Protein AF-A0AAU4TWZ3-F1 (afdb_monomer)

Secondary structure (DSSP, 8-state):
--HHHHHHHHHHHHHHHTTSEEEEETTEEEE--S--TTTSTTS--

Radius of gyration: 13.72 Å; Cα contacts (8 Å, |Δi|>4): 24; chains: 1; bou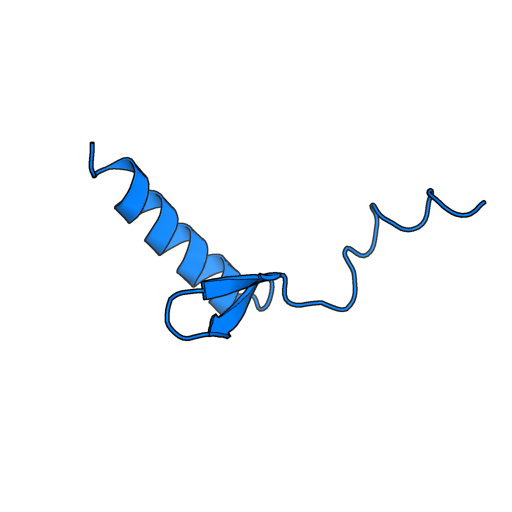nding box: 30×21×39 Å

Solvent-accessible surface area (backbone atoms only — not comparable to full-atom values): 2965 Å² total; per-residue (Å²): 143,57,74,70,53,58,60,48,51,57,51,49,50,58,32,38,79,69,54,52,27,38,74,78,44,98,94,39,76,40,75,41,76,92,59,74,82,81,79,64,80,73,80,80,120

Mean predicted aligned error: 10.56 Å

Structure (mmCIF, N/CA/C/O backbone):
data_AF-A0AAU4TWZ3-F1
#
_entry.id   AF-A0AAU4TWZ3-F1
#
loop_
_atom_site.group_PDB
_atom_site.id
_atom_site.type_symbol
_atom_site.label_atom_id
_ato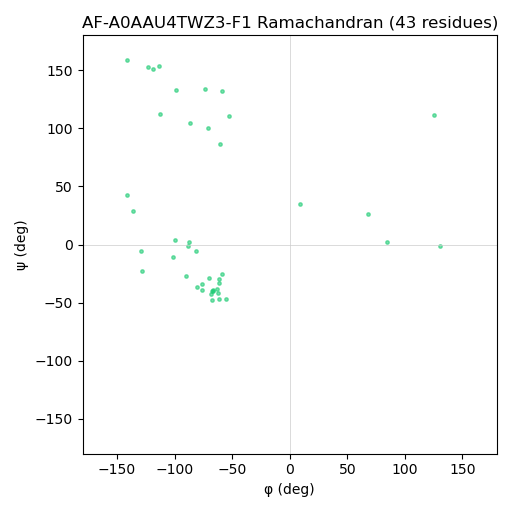m_site.label_alt_id
_atom_site.label_comp_id
_atom_site.label_asym_id
_atom_site.label_entity_id
_atom_site.label_seq_id
_atom_site.pdbx_PDB_ins_code
_atom_site.Cartn_x
_atom_site.Cartn_y
_atom_site.Cartn_z
_atom_site.occupancy
_atom_site.B_iso_or_equiv
_atom_site.auth_seq_id
_atom_site.auth_comp_id
_atom_site.auth_asym_id
_atom_site.auth_atom_id
_atom_site.pdbx_PDB_model_num
ATOM 1 N N . MET A 1 1 ? 20.567 4.987 6.471 1.00 48.34 1 MET A N 1
ATOM 2 C CA . MET A 1 1 ? 19.735 5.421 5.321 1.00 48.34 1 MET A CA 1
ATOM 3 C C . MET A 1 1 ? 18.306 4.891 5.478 1.00 48.34 1 MET A C 1
ATOM 5 O O . MET A 1 1 ? 17.874 4.036 4.724 1.00 48.34 1 MET A O 1
ATOM 9 N N . THR A 1 2 ? 17.571 5.383 6.478 1.00 52.59 2 THR A N 1
ATOM 10 C CA . THR A 1 2 ? 16.227 4.880 6.854 1.00 52.59 2 THR A CA 1
ATOM 11 C C . THR A 1 2 ? 15.185 5.999 6.944 1.00 52.59 2 THR A C 1
ATOM 13 O O . THR A 1 2 ? 14.012 5.760 6.679 1.00 52.59 2 THR A O 1
ATOM 16 N N . ALA A 1 3 ? 15.618 7.250 7.151 1.00 55.19 3 ALA A N 1
ATOM 17 C CA . ALA A 1 3 ? 14.754 8.435 7.207 1.00 55.19 3 ALA A CA 1
ATOM 18 C C . ALA A 1 3 ? 13.925 8.682 5.928 1.00 55.19 3 ALA A C 1
ATOM 20 O O . ALA A 1 3 ? 12.848 9.270 5.979 1.00 55.19 3 ALA A O 1
ATOM 21 N N . LYS A 1 4 ? 14.391 8.202 4.767 1.00 56.47 4 LYS A N 1
ATOM 22 C CA . LYS A 1 4 ? 13.654 8.331 3.501 1.00 56.47 4 LYS A CA 1
ATOM 23 C C . LYS A 1 4 ? 12.400 7.448 3.480 1.00 56.47 4 LYS A C 1
ATOM 25 O O . LYS A 1 4 ? 11.422 7.820 2.851 1.00 56.47 4 LYS A O 1
ATOM 30 N N . ILE A 1 5 ? 12.406 6.321 4.200 1.00 60.06 5 ILE A N 1
ATOM 31 C CA . ILE A 1 5 ? 11.319 5.331 4.181 1.00 60.06 5 ILE A CA 1
ATOM 32 C C . ILE A 1 5 ? 10.152 5.754 5.079 1.00 60.06 5 ILE A C 1
ATOM 34 O O . ILE A 1 5 ? 8.999 5.557 4.700 1.00 60.06 5 ILE A O 1
ATOM 38 N N . GLU A 1 6 ? 10.414 6.381 6.229 1.00 60.41 6 GLU A N 1
ATOM 39 C CA . GLU A 1 6 ? 9.349 6.831 7.141 1.00 60.41 6 GLU A CA 1
ATOM 40 C C . GLU A 1 6 ? 8.523 7.979 6.547 1.00 60.41 6 GLU A C 1
ATOM 42 O O . GLU A 1 6 ? 7.289 7.925 6.559 1.00 60.41 6 GLU A O 1
ATOM 47 N N . GLY A 1 7 ? 9.181 8.952 5.903 1.00 67.50 7 GLY A N 1
ATOM 48 C CA . GLY A 1 7 ? 8.490 10.006 5.152 1.00 67.50 7 GLY A CA 1
ATOM 49 C C . GLY A 1 7 ? 7.683 9.451 3.972 1.00 67.50 7 GLY A C 1
ATOM 50 O O . GLY A 1 7 ? 6.556 9.883 3.713 1.00 67.50 7 GLY A O 1
ATOM 51 N N . THR A 1 8 ? 8.216 8.435 3.288 1.00 71.88 8 THR A N 1
ATOM 52 C CA . THR A 1 8 ? 7.502 7.746 2.208 1.00 71.88 8 THR A CA 1
ATOM 53 C C . THR A 1 8 ? 6.301 6.960 2.733 1.00 71.88 8 THR A C 1
ATOM 55 O O . THR A 1 8 ? 5.242 7.026 2.116 1.00 71.88 8 THR A O 1
ATOM 58 N N . A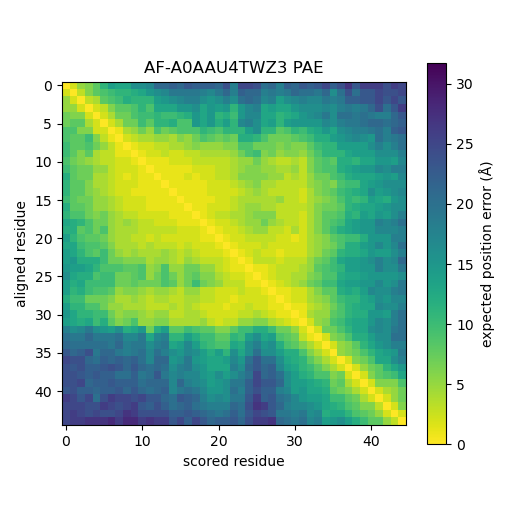RG A 1 9 ? 6.394 6.288 3.886 1.00 76.12 9 ARG A N 1
ATOM 59 C CA . ARG A 1 9 ? 5.285 5.513 4.469 1.00 76.12 9 ARG A CA 1
ATOM 60 C C . ARG A 1 9 ? 4.123 6.403 4.919 1.00 76.12 9 ARG A C 1
ATOM 62 O O . ARG A 1 9 ? 2.972 6.057 4.657 1.00 76.12 9 ARG A O 1
ATOM 69 N N . GLY A 1 10 ? 4.402 7.562 5.519 1.00 82.31 10 GLY A N 1
ATOM 70 C CA . GLY A 1 10 ? 3.363 8.550 5.841 1.00 82.31 10 GLY A CA 1
ATOM 71 C C . GLY A 1 10 ? 2.655 9.080 4.588 1.00 82.31 10 GLY A C 1
ATOM 72 O O . GLY A 1 10 ? 1.426 9.161 4.539 1.00 82.31 10 GLY A O 1
ATOM 73 N N . LYS A 1 11 ? 3.421 9.357 3.527 1.00 81.62 11 LYS A N 1
ATOM 74 C CA . LYS A 1 11 ? 2.871 9.796 2.238 1.00 81.62 11 LYS A CA 1
ATOM 75 C C . LYS A 1 11 ? 2.047 8.702 1.550 1.00 81.62 11 LYS A C 1
ATOM 77 O O . LYS A 1 11 ? 0.995 9.011 1.000 1.00 81.62 11 LYS A O 1
ATOM 82 N N . LEU A 1 12 ? 2.489 7.444 1.612 1.00 81.88 12 LEU A N 1
ATOM 83 C CA . LEU A 1 12 ? 1.763 6.290 1.070 1.00 81.88 12 LEU A CA 1
ATOM 84 C C . LEU A 1 12 ? 0.404 6.115 1.751 1.00 81.88 12 LEU A C 1
ATOM 86 O O . LEU A 1 12 ? -0.598 6.020 1.048 1.00 81.88 12 LEU A O 1
ATOM 90 N N . LYS A 1 13 ? 0.346 6.179 3.090 1.00 82.56 13 LYS A N 1
ATOM 91 C CA . LYS A 1 13 ? -0.929 6.146 3.831 1.00 82.56 13 LYS A CA 1
ATOM 92 C C . LYS A 1 13 ? -1.892 7.234 3.358 1.00 82.56 13 LYS A C 1
ATOM 94 O O . LYS A 1 13 ? -3.026 6.929 3.014 1.00 82.56 13 LYS A O 1
ATOM 99 N N . ARG A 1 14 ? -1.416 8.475 3.216 1.00 86.06 14 ARG A N 1
ATOM 100 C CA . ARG A 1 14 ? -2.243 9.587 2.716 1.00 86.06 14 ARG A CA 1
ATOM 101 C C . ARG A 1 14 ? -2.760 9.357 1.291 1.00 86.06 14 ARG A C 1
ATOM 103 O O . ARG A 1 14 ? -3.836 9.836 0.948 1.00 86.06 14 ARG A O 1
ATOM 110 N N . LEU A 1 15 ? -1.994 8.683 0.434 1.00 85.56 15 LEU A N 1
ATOM 111 C CA . L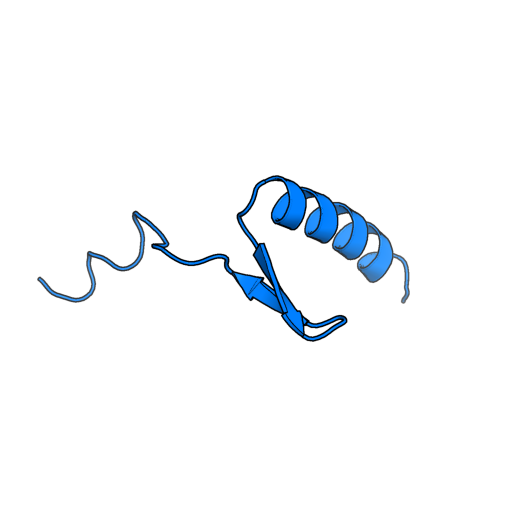EU A 1 15 ? -2.425 8.359 -0.928 1.00 85.56 15 LEU A CA 1
ATOM 112 C C . LEU A 1 15 ? -3.438 7.203 -0.957 1.00 85.56 15 LEU A C 1
ATOM 114 O O . LEU A 1 15 ? -4.357 7.252 -1.770 1.00 85.56 15 LEU A O 1
ATOM 118 N N . LEU A 1 16 ? -3.313 6.225 -0.057 1.00 84.31 16 LEU A N 1
ATOM 119 C CA . LEU A 1 16 ? -4.284 5.137 0.124 1.00 84.31 16 LEU A CA 1
ATOM 120 C C . LEU A 1 16 ? -5.615 5.657 0.668 1.00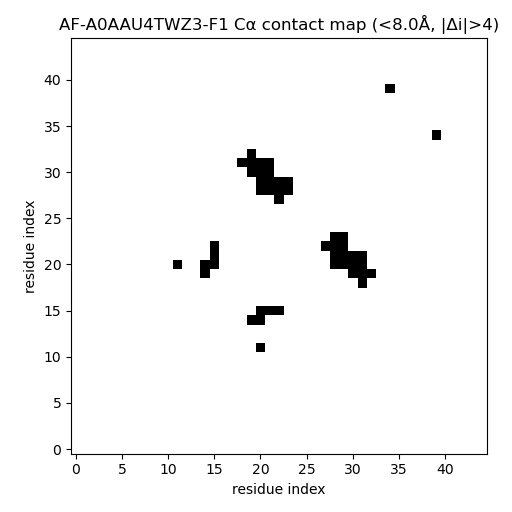 84.31 16 LEU A C 1
ATOM 122 O O . LEU A 1 16 ? -6.657 5.381 0.089 1.00 84.31 16 LEU A O 1
ATOM 126 N N . GLU A 1 17 ? -5.582 6.487 1.716 1.00 85.69 17 GLU A N 1
ATOM 127 C CA . GLU A 1 17 ? -6.794 7.090 2.296 1.00 85.69 17 GLU A CA 1
ATOM 128 C C . GLU A 1 17 ? -7.542 7.982 1.298 1.00 85.69 17 GLU A C 1
ATOM 130 O O . GLU A 1 17 ? -8.761 8.101 1.353 1.00 85.69 17 GLU A O 1
ATOM 135 N N . ARG A 1 18 ? -6.825 8.600 0.351 1.00 84.00 18 ARG A N 1
ATOM 136 C CA . ARG A 1 18 ? -7.436 9.393 -0.725 1.00 84.00 18 ARG A CA 1
ATOM 137 C C . ARG A 1 18 ? -7.952 8.539 -1.888 1.00 84.00 18 ARG A C 1
ATOM 139 O O . ARG A 1 18 ? -8.511 9.110 -2.820 1.00 84.00 18 ARG A O 1
ATOM 146 N N . GLY A 1 19 ? -7.711 7.227 -1.886 1.00 82.75 19 GLY A N 1
ATOM 147 C CA . GLY A 1 19 ? -8.053 6.333 -2.994 1.00 82.75 19 GLY A CA 1
ATOM 148 C C . GLY A 1 19 ? -7.228 6.582 -4.258 1.00 82.75 19 GLY A C 1
ATOM 149 O O . GLY A 1 19 ? -7.714 6.345 -5.354 1.00 82.75 19 GLY A O 1
ATOM 150 N N . TRP A 1 20 ? -6.008 7.117 -4.125 1.00 84.06 20 TRP A N 1
ATOM 151 C CA . TRP A 1 20 ? -5.060 7.297 -5.240 1.00 84.06 20 TRP A CA 1
ATOM 152 C C . TRP A 1 20 ? -4.162 6.077 -5.421 1.00 84.06 20 TRP A C 1
ATOM 154 O O . TRP A 1 20 ? -3.668 5.819 -6.517 1.00 84.06 20 TRP A O 1
ATOM 164 N N . LEU A 1 21 ? -3.929 5.344 -4.335 1.00 85.94 21 LEU A N 1
ATOM 165 C CA . LEU A 1 21 ? -3.274 4.048 -4.339 1.00 85.94 21 LEU A CA 1
ATOM 166 C C . LEU A 1 21 ? -4.246 3.010 -3.782 1.00 85.94 21 LEU A C 1
ATOM 168 O O . LEU A 1 21 ? -5.084 3.326 -2.941 1.00 85.94 21 LEU A O 1
ATOM 172 N N . ILE A 1 22 ? -4.085 1.780 -4.238 1.00 85.88 22 ILE A N 1
ATOM 173 C CA . ILE A 1 22 ? -4.618 0.566 -3.640 1.00 85.88 22 ILE A CA 1
ATOM 174 C C . ILE A 1 22 ? -3.453 -0.280 -3.136 1.00 85.88 22 ILE A C 1
ATOM 176 O O . ILE A 1 22 ? -2.327 -0.193 -3.634 1.00 85.88 22 ILE A O 1
ATOM 180 N N . GLU A 1 23 ? -3.720 -1.093 -2.128 1.00 83.44 23 GLU A N 1
ATOM 181 C CA . GLU A 1 23 ? -2.819 -2.166 -1.735 1.00 83.44 23 GLU A CA 1
ATOM 182 C C . GLU A 1 23 ? -3.168 -3.395 -2.578 1.00 83.44 23 GLU A C 1
ATOM 184 O O . GLU A 1 23 ? -4.213 -4.006 -2.382 1.00 83.44 23 GLU A O 1
ATOM 189 N N . ASP A 1 24 ? -2.328 -3.689 -3.571 1.00 78.94 24 ASP A N 1
ATOM 190 C CA . ASP A 1 24 ? -2.507 -4.825 -4.487 1.00 78.94 24 ASP A CA 1
ATOM 191 C C . ASP A 1 24 ? -2.124 -6.145 -3.798 1.00 78.94 24 ASP A C 1
ATOM 193 O O . ASP A 1 24 ? -2.801 -7.162 -3.918 1.00 78.94 24 ASP A O 1
ATOM 197 N N . GLN A 1 25 ? -1.058 -6.100 -2.996 1.00 78.56 25 GLN A N 1
ATOM 198 C CA . GLN A 1 25 ? -0.608 -7.185 -2.125 1.00 78.56 25 GLN A CA 1
ATOM 199 C C . GLN A 1 25 ? -0.119 -6.591 -0.799 1.00 78.56 25 GLN A C 1
ATOM 201 O O . GLN A 1 25 ? 0.280 -5.425 -0.784 1.00 78.56 25 GLN A O 1
ATOM 206 N N . PRO A 1 26 ? -0.062 -7.362 0.302 1.00 76.75 26 PRO A N 1
ATOM 207 C CA . PRO A 1 26 ? 0.468 -6.880 1.576 1.00 76.75 26 PRO A CA 1
ATOM 208 C C . PRO A 1 26 ? 1.870 -6.277 1.426 1.00 76.75 26 PRO A C 1
ATOM 210 O O . PRO A 1 26 ? 2.846 -6.974 1.152 1.00 76.75 26 PRO A O 1
ATOM 213 N N . GLY A 1 27 ? 1.967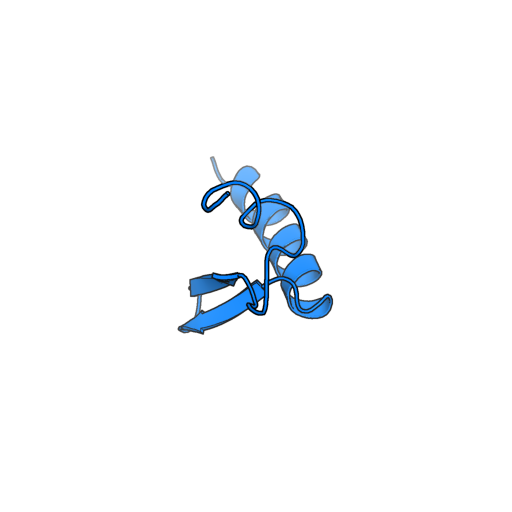 -4.953 1.586 1.00 77.81 27 GLY A N 1
ATOM 214 C CA . GLY A 1 27 ? 3.209 -4.188 1.403 1.00 77.81 27 GLY A CA 1
ATOM 215 C C . GLY A 1 27 ? 3.533 -3.760 -0.038 1.00 77.81 27 GLY A C 1
ATOM 216 O O . GLY A 1 27 ? 4.558 -3.107 -0.256 1.00 77.81 27 GLY A O 1
ATOM 217 N N . ARG A 1 28 ? 2.669 -4.067 -1.013 1.00 79.56 28 ARG A N 1
ATOM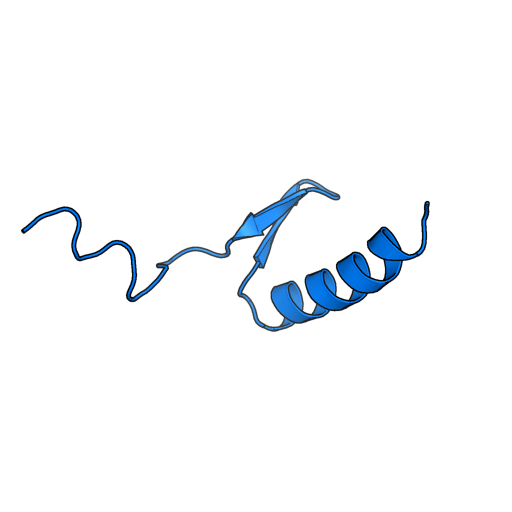 218 C CA . ARG A 1 28 ? 2.764 -3.628 -2.410 1.00 79.56 28 ARG A CA 1
ATOM 219 C C . ARG A 1 28 ? 1.620 -2.675 -2.741 1.00 79.56 28 ARG A C 1
ATOM 221 O O . ARG A 1 28 ? 0.460 -3.059 -2.830 1.00 79.56 28 ARG A O 1
ATOM 228 N N . PHE A 1 29 ? 1.980 -1.420 -2.980 1.00 81.88 29 PHE A N 1
ATOM 229 C CA . PHE A 1 29 ? 1.029 -0.384 -3.362 1.00 81.88 29 PHE A CA 1
ATOM 230 C C . PHE A 1 29 ? 1.043 -0.182 -4.874 1.00 81.88 29 PHE A C 1
ATOM 232 O O . PHE A 1 29 ? 2.113 -0.051 -5.476 1.00 81.88 29 PHE A O 1
ATOM 239 N N . ALA A 1 30 ? -0.142 -0.132 -5.467 1.00 82.56 30 ALA A N 1
ATOM 240 C CA . ALA A 1 30 ? -0.363 0.148 -6.876 1.00 82.56 30 ALA A CA 1
ATOM 241 C C . ALA A 1 30 ? -1.291 1.364 -7.019 1.00 82.56 30 ALA A C 1
ATOM 243 O O . ALA A 1 30 ? -2.068 1.649 -6.111 1.00 82.56 30 ALA A O 1
ATOM 244 N N . PRO A 1 31 ? -1.213 2.134 -8.111 1.00 81.88 31 PRO A N 1
ATOM 245 C CA . PRO A 1 31 ? -2.173 3.201 -8.368 1.00 81.88 31 PRO A CA 1
ATOM 246 C C . PRO A 1 31 ? -3.602 2.657 -8.454 1.00 81.88 31 PRO A C 1
ATOM 248 O O . PRO A 1 31 ? -3.868 1.684 -9.154 1.00 81.88 31 PRO A O 1
ATOM 251 N N . ALA A 1 32 ? -4.519 3.313 -7.744 1.00 80.44 32 ALA A N 1
ATOM 252 C CA . ALA A 1 32 ? -5.946 3.040 -7.814 1.00 80.44 32 ALA A CA 1
ATOM 253 C C . ALA A 1 32 ? -6.454 3.525 -9.179 1.00 80.44 32 ALA A C 1
ATOM 255 O O . ALA A 1 32 ? -6.590 4.725 -9.416 1.00 80.44 32 ALA A O 1
ATOM 256 N N . HIS A 1 33 ? -6.639 2.621 -10.134 1.00 69.75 33 HIS A N 1
ATOM 257 C CA . HIS A 1 33 ? -7.128 2.995 -11.459 1.00 69.75 33 HIS A CA 1
ATOM 258 C C . HIS A 1 33 ? -8.630 3.333 -11.394 1.00 69.75 33 HIS A C 1
ATOM 260 O O . HIS A 1 33 ? -9.392 2.612 -10.751 1.00 69.75 33 HIS A O 1
ATOM 266 N N . PRO A 1 34 ? -9.061 4.445 -12.016 1.00 58.25 34 PRO A N 1
ATOM 267 C CA . PRO A 1 34 ? -9.748 4.313 -13.309 1.00 58.25 34 PRO A CA 1
ATOM 268 C C . PRO A 1 34 ? -9.277 5.348 -14.355 1.00 58.25 34 PRO A C 1
ATOM 270 O O . PRO A 1 34 ? -10.025 5.778 -15.224 1.00 58.25 34 PRO A O 1
ATOM 273 N N . GLY A 1 35 ? -8.024 5.789 -14.239 1.00 54.50 35 GLY A N 1
ATOM 274 C CA . GLY A 1 35 ? -7.423 6.887 -14.993 1.00 54.50 35 GLY A CA 1
ATOM 275 C C . GLY A 1 35 ? -6.859 7.870 -13.980 1.00 54.50 35 GLY A C 1
ATOM 276 O O . GLY A 1 35 ? -7.583 8.561 -13.275 1.00 54.50 35 GLY A O 1
ATOM 277 N N . TRP A 1 36 ? -5.554 8.039 -13.859 1.00 54.50 36 TRP A N 1
ATOM 278 C CA . TRP A 1 36 ? -4.783 8.913 -14.750 1.00 54.50 36 TRP A CA 1
ATOM 279 C C . TRP A 1 36 ? -5.555 9.815 -15.739 1.00 54.50 36 TRP A C 1
ATOM 281 O O . TRP A 1 36 ? -5.099 10.068 -16.852 1.00 54.50 36 TRP A O 1
ATOM 291 N N . ARG A 1 37 ? -6.728 10.304 -15.327 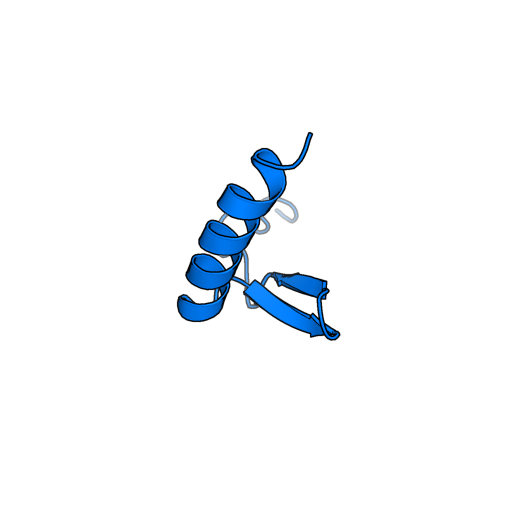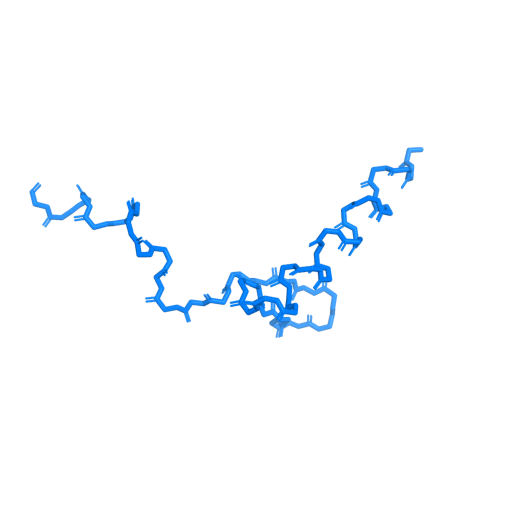1.00 55.28 37 ARG A N 1
ATOM 292 C CA . ARG A 1 37 ? -7.644 11.191 -16.037 1.00 55.28 37 ARG A CA 1
ATOM 293 C C . ARG A 1 37 ? -6.903 12.502 -16.330 1.00 55.28 37 ARG A C 1
ATOM 295 O O . ARG A 1 37 ? -6.897 13.401 -15.496 1.00 55.28 37 ARG A O 1
ATOM 302 N N . GLY A 1 38 ? -6.183 12.555 -17.452 1.00 52.84 38 GLY A N 1
ATOM 303 C CA . GLY A 1 38 ? -5.471 13.743 -17.927 1.00 52.84 38 GLY A CA 1
ATOM 304 C C . GLY A 1 38 ? -4.002 13.600 -18.345 1.00 52.84 38 GLY A C 1
ATOM 305 O O . GLY A 1 38 ? -3.456 14.615 -18.759 1.00 52.84 38 GLY A O 1
ATOM 306 N N . ILE A 1 39 ? -3.336 12.432 -18.275 1.00 55.34 39 ILE A N 1
ATOM 307 C CA . ILE A 1 39 ? -1.995 12.314 -18.915 1.00 55.34 39 ILE A CA 1
ATOM 308 C C . ILE A 1 39 ? -1.802 11.113 -19.859 1.00 55.34 39 ILE A C 1
ATOM 310 O O . ILE A 1 39 ? -0.788 11.044 -20.543 1.00 55.34 39 ILE A O 1
ATOM 314 N N . GLY A 1 40 ? -2.777 10.206 -19.968 1.00 53.09 40 GLY A N 1
ATOM 315 C CA . GLY A 1 40 ? -2.730 9.091 -20.929 1.00 53.09 40 GLY A CA 1
ATOM 316 C C . GLY A 1 40 ? -3.574 9.269 -22.197 1.00 53.09 40 GLY A C 1
ATOM 317 O O . GLY A 1 40 ? -3.426 8.484 -23.121 1.00 53.09 40 GLY A O 1
ATOM 318 N N . GLU A 1 41 ? -4.449 10.278 -22.274 1.00 50.34 41 GLU A N 1
ATOM 319 C CA . GLU A 1 41 ? -5.421 10.413 -23.382 1.00 50.34 41 GLU A CA 1
ATOM 320 C C . GLU A 1 41 ? -4.875 11.180 -24.607 1.00 50.34 41 GLU A C 1
ATOM 322 O O . GLU A 1 41 ? -5.574 11.364 -25.595 1.00 50.34 41 GLU A O 1
ATOM 327 N N . LEU A 1 42 ? -3.606 11.605 -24.588 1.00 56.44 42 LEU A N 1
ATOM 328 C CA . LEU A 1 42 ? -2.938 12.214 -25.752 1.00 56.44 42 LEU A CA 1
ATOM 329 C C . LEU A 1 42 ? -2.029 11.241 -26.519 1.00 56.44 42 LEU A C 1
ATOM 331 O O . LEU A 1 42 ? -1.358 11.658 -27.455 1.00 56.44 42 LEU A O 1
ATOM 335 N N . ALA A 1 43 ? -1.984 9.959 -26.146 1.00 58.97 43 ALA A N 1
ATOM 336 C CA . ALA A 1 43 ? -1.173 8.969 -26.860 1.00 58.97 43 ALA A CA 1
ATOM 337 C C . ALA A 1 43 ? -1.910 8.298 -28.035 1.00 58.97 43 ALA A C 1
ATOM 339 O O . ALA A 1 43 ? -1.311 7.479 -28.725 1.00 58.97 43 ALA A O 1
ATOM 340 N N . GLU A 1 44 ? -3.181 8.639 -28.277 1.00 56.53 44 GLU A N 1
ATOM 341 C CA . GLU A 1 44 ? -3.982 7.996 -29.326 1.00 56.53 44 GLU A CA 1
ATOM 342 C C . GLU A 1 44 ? -4.904 8.975 -30.087 1.00 56.53 44 GLU A C 1
ATOM 344 O O . GLU A 1 44 ? -6.062 8.668 -30.370 1.00 56.53 44 GLU A O 1
ATOM 349 N N . ARG A 1 45 ? -4.396 10.169 -30.436 1.00 50.59 45 ARG A N 1
ATOM 350 C CA . ARG A 1 45 ? -4.938 10.990 -31.539 1.00 50.59 45 ARG A CA 1
ATOM 351 C C . ARG A 1 45 ? -3.829 11.545 -32.416 1.00 50.59 45 ARG A C 1
ATOM 353 O O . ARG A 1 45 ? -2.826 12.023 -31.844 1.00 50.59 45 ARG A O 1
#

Sequence (45 aa):
MTAKIEGTRGKLKRLLERGWLIEDQPGRFAPAHPGWRGIGELAER

Foldseek 3Di:
DCVVPVVVVVVLVVCVVVQQWDCPDVVDIDGNDPDVVDDPPVPPD

pLDDT: mean 70.43, std 13.3, range [48.34, 86.06]

Nearest PDB structures (foldseek):
  7pga-assembly2_D  TM=9.330E-01  e=4.836E-01  Streptomyces peucetius
  7oy1-assembly1_B  TM=9.591E-01  e=5.208E-01  Streptomyces peucetius
  7oy1-assembly1_A  TM=9.544E-01  e=6.505E-01  Streptomyces peucetius
  7phf-assembly2_D  TM=8.609E-01  e=4.836E-01  Streptomyces peucetius